Protein AF-I2QB76-F1 (afdb_monomer_lite)

Secondary structure (DSSP, 8-state):
-----------PPPPPB--BTTB-EEEEEETTEEEEEEEE-TTSSS----SEEEEEEEESSS-PPPEEPTTPSBSSHHHHHHHHHHHHHHHHHHHHHTS--

Sequence (101 aa):
MIKGAARRMIATPLQFHRPIENMEIWSASGDGFSFVISLESPTGPGFHGRSGYLASWRPLYENNGAIKISGSPFRTLAEAEGACRNMAEHLRAATDAHRPA

pLDDT: mean 74.85, std 17.09, range [37.5, 94.56]

Foldseek 3Di:
DDDDDDDPQDWDPWDWDDPDPPWQKTWTDTPQKIKIWGFDDCPDPDDNDPTAIWIWMDGNPDPDDTHTQPPPRDHDPVVNVVSVVVVVVVVNVVVVVPDDD

Radius of gyration: 16.55 Å; chains: 1; bounding box: 37×41×46 Å

Structure (mmCIF, N/CA/C/O backbone):
data_AF-I2QB76-F1
#
_entry.id   AF-I2QB76-F1
#
loop_
_atom_site.group_PDB
_atom_site.id
_atom_site.type_symbol
_atom_site.label_atom_id
_atom_site.label_alt_id
_atom_site.label_comp_id
_atom_site.label_asym_id
_atom_site.label_entity_id
_atom_site.label_seq_id
_atom_site.pdbx_PDB_ins_code
_atom_site.Cartn_x
_atom_site.Cartn_y
_atom_site.Cartn_z
_atom_site.occupancy
_atom_site.B_iso_or_equiv
_atom_site.auth_seq_id
_atom_site.auth_comp_id
_atom_site.auth_asym_id
_atom_site.auth_atom_id
_atom_site.pdbx_PDB_model_num
ATOM 1 N N . MET A 1 1 ? 26.460 -25.312 -27.319 1.00 37.50 1 MET A N 1
ATOM 2 C CA . MET A 1 1 ? 24.996 -25.411 -27.120 1.00 37.50 1 MET A CA 1
ATOM 3 C C . MET A 1 1 ? 24.701 -25.373 -25.626 1.00 37.50 1 MET A C 1
ATOM 5 O O . MET A 1 1 ? 24.959 -26.366 -24.967 1.00 37.50 1 MET A O 1
ATOM 9 N N . ILE A 1 2 ? 24.200 -24.257 -25.090 1.00 44.62 2 ILE A N 1
ATOM 10 C CA . ILE A 1 2 ? 23.606 -24.182 -23.742 1.00 44.62 2 ILE A CA 1
ATOM 11 C C . ILE A 1 2 ? 22.391 -23.253 -23.826 1.00 44.62 2 ILE A C 1
ATOM 13 O O . ILE A 1 2 ? 22.527 -22.067 -24.109 1.00 44.62 2 ILE A O 1
ATOM 17 N N . LYS A 1 3 ? 21.187 -23.822 -23.700 1.00 42.75 3 LYS A N 1
ATOM 18 C CA . LYS A 1 3 ? 19.919 -23.083 -23.744 1.00 42.75 3 LYS A CA 1
ATOM 19 C C . LYS A 1 3 ? 19.660 -22.498 -22.354 1.00 42.75 3 LYS A C 1
ATOM 21 O O . LYS A 1 3 ? 19.452 -23.255 -21.411 1.00 42.75 3 LYS A O 1
ATOM 26 N N . GLY A 1 4 ? 19.677 -21.172 -22.228 1.00 40.66 4 GLY A N 1
ATOM 27 C CA . GLY A 1 4 ? 19.225 -20.488 -21.017 1.00 40.66 4 GLY A CA 1
ATOM 28 C C . GLY A 1 4 ? 17.712 -20.640 -20.877 1.00 40.66 4 GLY A C 1
ATOM 29 O O . GLY A 1 4 ? 16.959 -20.126 -21.701 1.00 40.66 4 GLY A O 1
ATOM 30 N N . ALA A 1 5 ? 17.260 -21.389 -19.873 1.00 53.16 5 ALA A N 1
ATOM 31 C CA . ALA A 1 5 ? 15.844 -21.504 -19.552 1.00 53.16 5 ALA A CA 1
ATOM 32 C C . ALA A 1 5 ? 15.363 -20.191 -18.919 1.00 53.16 5 ALA A C 1
ATOM 34 O O . ALA A 1 5 ? 15.900 -19.751 -17.902 1.00 53.16 5 ALA A O 1
ATOM 35 N N . ALA A 1 6 ? 14.351 -19.564 -19.520 1.00 54.59 6 ALA A N 1
ATOM 36 C CA . ALA A 1 6 ? 13.717 -18.377 -18.966 1.00 54.59 6 ALA A CA 1
ATOM 37 C C . ALA A 1 6 ? 13.110 -18.718 -17.596 1.00 54.59 6 ALA A C 1
ATOM 39 O O . ALA A 1 6 ? 12.197 -19.540 -17.483 1.00 54.59 6 ALA A O 1
ATOM 40 N N . ARG A 1 7 ? 13.645 -18.102 -16.538 1.00 58.03 7 ARG A N 1
ATOM 41 C CA . ARG A 1 7 ? 13.138 -18.241 -15.172 1.00 58.03 7 ARG A CA 1
ATOM 42 C C . ARG A 1 7 ? 11.748 -17.611 -15.124 1.00 58.03 7 ARG A C 1
ATOM 44 O O . ARG A 1 7 ? 11.603 -16.396 -15.183 1.00 58.03 7 ARG A O 1
ATOM 51 N N . ARG A 1 8 ? 10.718 -18.455 -15.076 1.00 55.69 8 ARG A N 1
ATOM 52 C CA . ARG A 1 8 ? 9.314 -18.040 -15.013 1.00 55.69 8 ARG A CA 1
ATOM 53 C C . ARG A 1 8 ? 9.103 -17.263 -13.709 1.00 55.69 8 ARG A C 1
ATOM 55 O O . ARG A 1 8 ? 9.186 -17.849 -12.632 1.00 55.69 8 ARG A O 1
ATOM 62 N N . MET A 1 9 ? 8.881 -15.951 -13.800 1.00 53.25 9 MET A N 1
ATOM 63 C CA . MET A 1 9 ? 8.488 -15.127 -12.654 1.00 53.25 9 MET A CA 1
ATOM 64 C C . MET A 1 9 ? 7.056 -15.505 -12.283 1.00 53.25 9 MET A C 1
ATOM 66 O O . MET A 1 9 ? 6.092 -15.055 -12.898 1.00 53.25 9 MET A O 1
ATOM 70 N N . ILE A 1 10 ? 6.919 -16.425 -11.334 1.00 57.41 10 ILE A N 1
ATOM 71 C CA . ILE A 1 10 ? 5.624 -16.791 -10.770 1.00 57.41 10 ILE A CA 1
ATOM 72 C C . ILE A 1 10 ? 5.243 -15.634 -9.848 1.00 57.41 10 ILE A C 1
ATOM 74 O O . ILE A 1 10 ? 5.874 -15.449 -8.812 1.00 57.41 10 ILE A O 1
ATOM 78 N N . ALA A 1 11 ? 4.277 -14.809 -10.257 1.00 52.72 11 ALA A N 1
ATOM 79 C CA . ALA A 1 11 ? 3.747 -13.756 -9.401 1.00 52.72 11 ALA A CA 1
ATOM 80 C C . ALA A 1 11 ? 3.029 -14.431 -8.227 1.00 52.72 11 ALA A C 1
ATOM 82 O O . ALA A 1 11 ? 1.939 -14.981 -8.391 1.00 52.72 11 ALA A O 1
ATOM 83 N N . THR A 1 12 ? 3.668 -14.467 -7.061 1.00 61.66 12 THR A N 1
ATOM 84 C CA . THR A 1 12 ? 3.008 -14.911 -5.835 1.00 61.66 12 THR A CA 1
ATOM 85 C C . THR A 1 12 ? 1.900 -13.919 -5.497 1.00 61.66 12 THR A C 1
ATOM 87 O O . THR A 1 12 ? 2.176 -12.720 -5.423 1.00 61.66 12 THR A O 1
ATOM 90 N N . PRO A 1 13 ? 0.653 -14.379 -5.304 1.00 62.47 13 PRO A N 1
ATOM 91 C CA . PRO A 1 13 ? -0.423 -13.494 -4.891 1.00 62.47 13 PRO A CA 1
ATOM 92 C C . PRO A 1 13 ? -0.092 -12.909 -3.516 1.00 62.47 13 PRO A C 1
ATOM 94 O O . PRO A 1 13 ? 0.328 -13.633 -2.612 1.00 62.47 13 PRO A O 1
ATOM 97 N N . LEU A 1 14 ? -0.275 -11.596 -3.370 1.00 53.78 14 LEU A N 1
ATOM 98 C CA . LEU A 1 14 ? -0.103 -10.902 -2.096 1.00 53.78 14 LEU A CA 1
ATOM 99 C C . LEU A 1 14 ? -1.080 -11.498 -1.073 1.00 53.78 14 LEU A C 1
ATOM 101 O O . LEU A 1 14 ? -2.294 -11.449 -1.272 1.00 53.78 14 LEU A O 1
ATOM 105 N N . GLN A 1 15 ? -0.546 -12.072 0.005 1.00 65.19 15 GLN A N 1
ATOM 106 C CA . GLN A 1 15 ? -1.325 -12.518 1.159 1.00 65.19 15 GLN A CA 1
ATOM 107 C C . GLN A 1 15 ? -1.140 -11.511 2.292 1.00 65.19 15 GLN A C 1
ATOM 109 O O . GLN A 1 15 ? -0.017 -11.248 2.718 1.00 65.19 15 GLN A O 1
ATOM 114 N N . PHE A 1 16 ? -2.248 -10.932 2.752 1.00 60.28 16 PHE A N 1
ATOM 115 C CA . PHE A 1 16 ? -2.263 -9.936 3.818 1.00 60.28 16 PHE A CA 1
ATOM 116 C C . PHE A 1 16 ? -2.523 -10.621 5.162 1.00 60.28 16 PHE A C 1
ATOM 118 O O . PHE A 1 16 ? -3.493 -11.364 5.311 1.00 60.28 16 PHE A O 1
ATOM 125 N N . HIS A 1 17 ? -1.678 -10.341 6.155 1.00 58.94 17 HIS A N 1
ATOM 126 C CA . HIS A 1 17 ? -1.859 -10.798 7.535 1.00 58.94 17 HIS A CA 1
ATOM 127 C C . HIS A 1 17 ? -2.053 -9.597 8.472 1.00 58.94 17 HIS A C 1
ATOM 129 O O . HIS A 1 17 ? -1.445 -8.548 8.265 1.00 58.94 17 HIS A O 1
ATOM 135 N N . ARG A 1 18 ? -2.901 -9.754 9.501 1.00 54.31 18 ARG A N 1
ATOM 136 C CA . ARG A 1 18 ? -3.156 -8.749 10.549 1.00 54.31 18 ARG A CA 1
ATOM 137 C C . ARG A 1 18 ? -2.193 -8.991 11.728 1.00 54.31 18 ARG A C 1
ATOM 139 O O . ARG A 1 18 ? -2.398 -9.970 12.440 1.00 54.31 18 ARG A O 1
ATOM 146 N N . PRO A 1 19 ? -1.157 -8.160 11.956 1.00 46.88 19 PRO A N 1
ATOM 147 C CA . PRO A 1 19 ? -0.104 -8.466 12.930 1.00 46.88 19 PRO A CA 1
ATOM 148 C C . PRO A 1 19 ? -0.476 -8.144 14.386 1.00 46.88 19 PRO A C 1
ATOM 150 O O . PRO A 1 19 ? 0.184 -8.640 15.293 1.00 46.88 19 PRO A O 1
ATOM 153 N N . ILE A 1 20 ? -1.486 -7.295 14.632 1.00 50.44 20 ILE A N 1
ATOM 154 C CA . ILE A 1 20 ? -1.891 -6.848 15.976 1.00 50.44 20 ILE A CA 1
ATOM 155 C C . ILE A 1 20 ? -3.420 -6.681 16.003 1.00 50.44 20 ILE A C 1
ATOM 157 O O . ILE A 1 20 ? -3.985 -5.982 15.164 1.00 50.44 20 ILE A O 1
ATOM 161 N N . GLU A 1 21 ? -4.110 -7.292 16.970 1.00 49.19 21 GLU A N 1
ATOM 162 C CA . GLU A 1 21 ? -5.580 -7.208 17.092 1.00 49.19 21 GLU A CA 1
ATOM 163 C C . GLU A 1 21 ? -6.083 -5.763 17.282 1.00 49.19 21 GLU A C 1
ATOM 165 O O . GLU A 1 21 ? -7.175 -5.427 16.829 1.00 49.19 21 GLU A O 1
ATOM 170 N N . ASN A 1 22 ? -5.239 -4.871 17.814 1.00 53.06 22 ASN A N 1
ATOM 171 C CA . ASN A 1 22 ? -5.588 -3.480 18.131 1.00 53.06 22 ASN A CA 1
ATOM 172 C C . ASN A 1 22 ? -4.925 -2.436 17.217 1.00 53.06 22 ASN A C 1
ATOM 174 O O . ASN A 1 22 ? -5.147 -1.242 17.401 1.00 53.06 22 ASN A O 1
ATOM 178 N N . MET A 1 23 ? -4.105 -2.859 16.251 1.00 60.34 23 MET A N 1
ATOM 179 C CA . MET A 1 23 ? -3.520 -1.962 15.257 1.00 60.34 23 MET A CA 1
ATOM 180 C C . MET A 1 23 ? -3.999 -2.427 13.889 1.00 60.34 23 MET A C 1
ATOM 182 O O . MET A 1 23 ? -3.651 -3.514 13.432 1.00 60.34 23 MET A O 1
ATOM 186 N N . GLU A 1 24 ? -4.842 -1.621 13.254 1.00 77.06 24 GLU A N 1
ATOM 187 C CA . GLU A 1 24 ? -5.373 -1.862 11.914 1.00 77.06 24 GLU A CA 1
ATOM 188 C C . GLU A 1 24 ? -4.279 -1.602 10.874 1.00 77.06 24 GLU A C 1
ATOM 190 O O . GLU A 1 24 ? -4.281 -0.608 10.152 1.00 77.06 24 GLU A O 1
ATOM 195 N N . ILE A 1 25 ? -3.282 -2.488 10.879 1.00 83.31 25 ILE A N 1
ATOM 196 C CA . ILE A 1 25 ? -2.168 -2.523 9.943 1.00 83.31 25 ILE A CA 1
ATOM 197 C C . ILE A 1 25 ? -2.238 -3.837 9.176 1.00 83.31 25 ILE A C 1
ATOM 199 O O . ILE A 1 25 ? -2.371 -4.910 9.763 1.00 83.31 25 ILE A O 1
ATOM 203 N N . TRP A 1 26 ? -2.092 -3.741 7.863 1.00 87.00 26 TRP A N 1
ATOM 204 C CA . TRP A 1 26 ? -1.955 -4.863 6.949 1.00 87.00 26 TRP A CA 1
ATOM 205 C C . TRP A 1 26 ? -0.644 -4.703 6.201 1.00 87.00 26 TRP A C 1
ATOM 207 O O . TRP A 1 26 ? -0.289 -3.599 5.790 1.00 87.00 26 TRP A O 1
ATOM 217 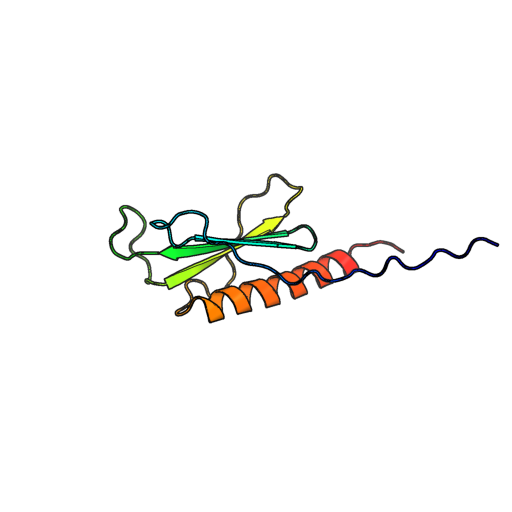N N . SER A 1 27 ? 0.080 -5.795 6.002 1.00 87.81 27 SER A N 1
ATOM 218 C CA . SER A 1 27 ? 1.297 -5.781 5.200 1.00 87.81 27 SER A CA 1
ATOM 219 C C . SER A 1 27 ? 1.312 -6.927 4.205 1.00 87.81 27 SER A C 1
ATOM 221 O O . SER A 1 27 ? 0.708 -7.978 4.428 1.00 87.81 27 SER A O 1
ATOM 223 N N . ALA A 1 28 ? 1.994 -6.695 3.091 1.00 88.94 28 ALA A N 1
ATOM 224 C CA . ALA A 1 28 ? 2.276 -7.706 2.090 1.00 88.94 28 ALA A CA 1
ATOM 225 C C . ALA A 1 28 ? 3.615 -7.397 1.425 1.00 88.94 28 ALA A C 1
ATOM 227 O O . ALA A 1 28 ? 4.013 -6.240 1.304 1.00 88.94 28 ALA A O 1
ATOM 228 N N . SER A 1 29 ? 4.311 -8.428 0.974 1.00 87.56 29 SER A N 1
ATOM 229 C CA . SER A 1 29 ? 5.566 -8.290 0.245 1.00 87.56 29 SER A CA 1
ATOM 230 C C . SER A 1 29 ? 5.549 -9.159 -1.005 1.00 87.56 29 SER A C 1
ATOM 232 O O . SER A 1 29 ? 4.922 -10.218 -1.041 1.00 87.56 29 SER A O 1
ATOM 234 N N . GLY A 1 30 ? 6.213 -8.688 -2.054 1.00 83.00 30 GLY A N 1
ATOM 235 C CA . GLY A 1 30 ? 6.237 -9.354 -3.352 1.00 83.00 30 GLY A CA 1
ATOM 236 C C . GLY A 1 30 ? 7.137 -8.617 -4.334 1.00 83.00 30 GLY A C 1
ATOM 237 O O . GLY A 1 30 ? 7.289 -7.402 -4.244 1.00 83.00 30 GLY A O 1
ATOM 238 N N . ASP A 1 31 ? 7.770 -9.367 -5.239 1.00 81.56 31 ASP A N 1
ATOM 239 C CA . ASP A 1 31 ? 8.572 -8.826 -6.348 1.00 81.56 31 ASP A CA 1
ATOM 240 C C . ASP A 1 31 ? 9.659 -7.808 -5.932 1.00 81.56 31 ASP A C 1
ATOM 242 O O . ASP A 1 31 ? 9.999 -6.903 -6.684 1.00 81.56 31 ASP A O 1
ATOM 246 N N . GLY A 1 32 ? 10.224 -7.950 -4.726 1.00 87.06 32 GLY A N 1
ATOM 247 C CA . GLY A 1 32 ? 11.255 -7.039 -4.210 1.00 87.06 32 GLY A CA 1
ATOM 248 C C . GLY A 1 32 ? 10.721 -5.784 -3.510 1.00 87.06 32 GLY A C 1
ATOM 249 O O . GLY A 1 32 ? 11.518 -4.942 -3.097 1.00 87.06 32 GLY A O 1
ATOM 250 N N . PHE A 1 33 ? 9.408 -5.680 -3.307 1.00 89.88 33 PHE A N 1
ATOM 251 C CA . PHE A 1 33 ? 8.752 -4.557 -2.641 1.00 89.88 33 PHE A CA 1
ATOM 252 C C . PHE A 1 33 ? 7.950 -5.010 -1.417 1.00 89.88 33 PHE A C 1
ATOM 254 O O . PHE A 1 33 ? 7.489 -6.150 -1.324 1.00 89.88 33 PHE A O 1
ATOM 261 N N . SER A 1 34 ? 7.799 -4.104 -0.457 1.00 90.62 34 SER A N 1
ATOM 262 C CA . SER A 1 34 ? 6.965 -4.263 0.732 1.00 90.62 34 SER A CA 1
ATOM 263 C C . SER A 1 34 ? 5.904 -3.181 0.741 1.00 90.62 34 SER A C 1
ATOM 265 O O . SER A 1 34 ? 6.215 -2.020 0.484 1.00 90.62 34 SER A O 1
ATOM 267 N N . PHE A 1 35 ? 4.676 -3.564 1.057 1.00 92.69 35 PHE A N 1
ATOM 268 C CA . PHE A 1 35 ? 3.507 -2.708 1.126 1.00 92.69 35 PHE A CA 1
ATOM 269 C C . PHE A 1 35 ? 2.934 -2.748 2.535 1.00 92.69 35 PHE A C 1
ATOM 271 O O . PHE A 1 35 ? 2.850 -3.811 3.154 1.00 92.69 35 PHE A O 1
ATOM 278 N N . VAL A 1 36 ? 2.520 -1.585 3.027 1.00 91.62 36 VAL A N 1
ATOM 279 C CA . VAL A 1 36 ? 1.868 -1.428 4.327 1.00 91.62 36 VAL A CA 1
ATOM 280 C C . VAL A 1 36 ? 0.633 -0.562 4.147 1.00 91.62 36 VAL A C 1
ATOM 282 O O . VAL A 1 36 ? 0.716 0.531 3.583 1.00 91.62 36 VAL A O 1
ATOM 285 N N . ILE A 1 37 ? -0.496 -1.052 4.651 1.00 90.06 37 ILE A N 1
ATOM 286 C CA . ILE A 1 37 ? -1.736 -0.304 4.805 1.00 90.06 37 ILE A CA 1
ATOM 287 C C . ILE A 1 37 ? -1.958 -0.078 6.297 1.00 90.06 37 ILE A C 1
ATOM 289 O O . ILE A 1 37 ? -1.872 -1.026 7.070 1.00 90.06 37 ILE A O 1
ATOM 293 N N . SER A 1 38 ? -2.268 1.147 6.701 1.00 87.75 38 SER A N 1
ATOM 294 C CA . SER A 1 38 ? -2.649 1.485 8.075 1.00 87.75 38 SER A CA 1
ATOM 295 C C . SER A 1 38 ? -3.966 2.249 8.082 1.00 87.75 38 SER A C 1
ATOM 297 O O . SER A 1 38 ? -4.120 3.184 7.294 1.00 87.75 38 SER A O 1
ATOM 299 N N . LEU A 1 39 ? -4.901 1.900 8.968 1.00 83.38 39 LEU A N 1
ATOM 300 C CA . LEU A 1 39 ? -6.074 2.736 9.210 1.00 83.38 39 LEU A CA 1
ATOM 301 C C . LEU A 1 39 ? -5.688 3.895 10.133 1.00 83.38 39 LEU A C 1
ATOM 303 O O . LEU A 1 39 ? -5.274 3.684 11.275 1.00 83.38 39 LEU A O 1
ATOM 307 N N . GLU A 1 40 ? -5.845 5.123 9.649 1.00 73.56 40 GLU A N 1
ATOM 308 C CA . GLU A 1 40 ? -5.785 6.296 10.515 1.00 73.56 40 GLU A CA 1
ATOM 309 C C . GLU A 1 40 ? -7.113 6.448 11.256 1.00 73.56 40 GLU A C 1
ATOM 311 O O . GLU A 1 40 ? -8.140 6.825 10.680 1.00 73.56 40 GLU A O 1
ATOM 316 N N . SER A 1 41 ? -7.080 6.162 12.557 1.00 63.44 41 SER A N 1
ATOM 317 C CA . SER A 1 41 ? -8.176 6.488 13.462 1.00 63.44 41 SER A CA 1
ATOM 318 C C . SER A 1 41 ? -8.172 7.989 13.767 1.00 63.44 41 SER A C 1
ATOM 320 O O . SER A 1 41 ? -7.142 8.518 14.189 1.00 63.44 41 SER A O 1
ATOM 322 N N . PRO A 1 42 ? -9.320 8.683 13.655 1.00 56.22 42 PRO A N 1
ATOM 323 C CA . PRO A 1 42 ? -9.414 10.127 13.896 1.00 56.22 42 PRO A CA 1
ATOM 324 C C . PRO A 1 42 ? -9.121 10.553 15.349 1.00 56.22 42 PRO A C 1
ATOM 326 O O . PRO A 1 42 ? -9.032 11.745 15.628 1.00 56.22 42 PRO A O 1
ATOM 329 N N . THR A 1 43 ? -8.981 9.600 16.276 1.00 56.66 43 THR A N 1
ATOM 330 C CA . THR A 1 43 ? -8.737 9.822 17.712 1.00 56.66 43 THR A CA 1
ATOM 331 C C . THR A 1 43 ? -7.296 9.537 18.154 1.00 56.66 43 THR A C 1
ATOM 333 O O . THR A 1 43 ? -7.016 9.562 19.351 1.00 56.66 43 THR A O 1
ATOM 336 N N . GLY A 1 44 ? -6.381 9.212 17.233 1.00 57.31 44 GLY A N 1
ATOM 337 C CA . GLY A 1 44 ? -4.969 9.012 17.569 1.00 57.31 44 GLY A CA 1
ATOM 338 C C . GLY A 1 44 ? -4.260 10.327 17.945 1.00 57.31 44 GLY A C 1
ATOM 339 O O . GLY A 1 44 ? -4.687 11.394 17.514 1.00 57.31 44 GLY A O 1
ATOM 340 N N . PRO A 1 45 ? -3.147 10.286 18.704 1.00 59.09 45 PRO A N 1
ATOM 341 C CA . PRO A 1 45 ? -2.365 11.481 19.051 1.00 59.09 45 PRO A CA 1
ATOM 342 C C . PRO A 1 45 ? -1.591 12.097 17.862 1.00 59.09 45 PRO A C 1
ATOM 344 O O . PRO A 1 45 ? -0.847 13.056 18.050 1.00 59.09 45 PRO A O 1
ATOM 347 N N . GLY A 1 46 ? -1.728 11.539 16.652 1.00 57.34 46 GLY A N 1
ATOM 348 C CA . GLY A 1 46 ? -1.076 11.989 15.419 1.00 57.34 46 GLY A CA 1
ATOM 349 C C . GLY A 1 46 ? -2.056 12.611 14.418 1.00 57.34 46 GLY A C 1
ATOM 350 O O . GLY A 1 46 ? -3.244 12.322 14.466 1.00 57.34 46 GLY A O 1
ATOM 351 N N . PHE A 1 47 ? -1.510 13.482 13.553 1.00 48.75 47 PHE A N 1
ATOM 352 C CA . PHE A 1 47 ? -2.125 14.249 12.454 1.00 48.75 47 PHE A CA 1
ATOM 353 C C . PHE A 1 47 ? -3.644 14.089 12.267 1.00 48.75 47 PHE A C 1
ATOM 355 O O . PHE A 1 47 ? -4.125 13.069 11.788 1.00 48.75 47 PHE A O 1
ATOM 362 N N . HIS A 1 48 ? -4.384 15.170 12.539 1.00 55.59 48 HIS A N 1
ATOM 363 C CA . HIS A 1 48 ? -5.810 15.336 12.233 1.00 55.59 48 HIS A CA 1
ATOM 364 C C . HIS A 1 48 ? -6.077 15.347 10.709 1.00 55.59 48 HIS A C 1
ATOM 366 O O . HIS A 1 48 ? -6.403 16.379 10.121 1.00 55.59 48 HIS A O 1
ATOM 372 N N . GLY A 1 49 ? -5.872 14.203 10.054 1.00 57.12 49 GLY A N 1
ATOM 373 C CA . GLY A 1 49 ? -6.115 13.958 8.636 1.00 57.12 49 GLY A CA 1
ATOM 374 C C . GLY A 1 49 ? -7.511 13.400 8.354 1.00 57.12 49 GLY A C 1
ATOM 375 O O . GLY A 1 49 ? -8.327 13.190 9.252 1.00 57.12 49 GLY A O 1
ATOM 376 N N . ARG A 1 50 ? -7.803 13.152 7.070 1.00 59.91 50 ARG A N 1
ATOM 377 C CA . ARG A 1 50 ? -9.013 12.417 6.670 1.00 59.91 50 ARG A CA 1
ATOM 378 C C . ARG A 1 50 ? -8.903 10.992 7.212 1.00 59.91 50 ARG A C 1
ATOM 380 O O . ARG A 1 50 ? -7.924 10.317 6.919 1.00 59.91 50 ARG A O 1
ATOM 387 N N . SER A 1 51 ? -9.913 10.536 7.948 1.00 74.00 51 SER A N 1
ATOM 388 C CA . SER A 1 51 ? -10.000 9.135 8.353 1.00 74.00 51 SER A CA 1
ATOM 389 C C . SER A 1 51 ? -10.007 8.231 7.119 1.00 74.00 51 SER A C 1
ATOM 391 O O . SER A 1 51 ? -10.679 8.519 6.122 1.00 74.00 51 SER A O 1
ATOM 393 N N . GLY A 1 52 ? -9.238 7.146 7.174 1.00 84.94 52 GLY A N 1
ATOM 394 C CA . GLY A 1 52 ? -9.167 6.182 6.083 1.00 84.94 52 GLY A CA 1
ATOM 395 C C . GLY A 1 52 ? -7.887 5.358 6.076 1.00 84.94 52 GLY A C 1
ATOM 396 O O . GLY A 1 52 ? -7.058 5.428 6.982 1.00 84.94 52 GLY A O 1
ATOM 397 N N . TYR A 1 53 ? -7.755 4.543 5.037 1.00 87.81 53 TYR A N 1
ATOM 398 C CA . TYR A 1 53 ? -6.665 3.593 4.864 1.00 87.81 53 TYR A CA 1
ATOM 399 C C . TYR A 1 53 ? -5.507 4.268 4.128 1.00 87.81 53 TYR A C 1
ATOM 401 O O . TYR A 1 53 ? -5.611 4.586 2.941 1.00 87.81 53 TYR A O 1
A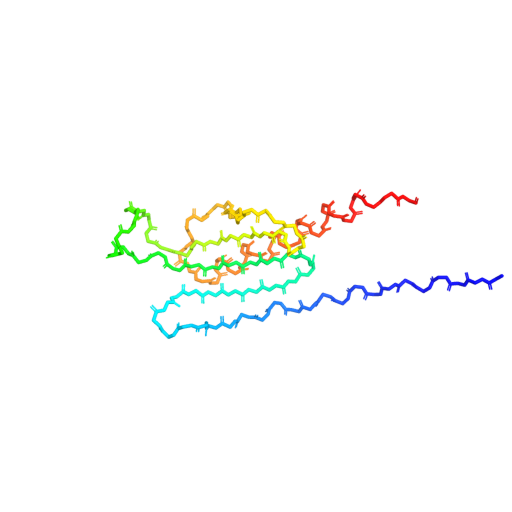TOM 409 N N . LEU A 1 54 ? -4.395 4.495 4.819 1.00 90.06 54 LEU A N 1
ATOM 410 C CA . LEU A 1 54 ? -3.150 4.939 4.205 1.00 90.06 54 LEU A CA 1
ATOM 411 C C . LEU A 1 54 ? -2.411 3.742 3.631 1.00 90.06 54 LEU A C 1
ATOM 413 O O . LEU A 1 54 ? -2.088 2.827 4.378 1.00 90.06 54 LEU A O 1
ATOM 417 N N . ALA A 1 55 ? -2.084 3.776 2.342 1.00 92.44 55 ALA A N 1
ATOM 418 C CA . ALA A 1 55 ? -1.232 2.769 1.725 1.00 92.44 55 ALA A CA 1
ATOM 419 C C . ALA A 1 55 ? 0.156 3.347 1.424 1.00 92.44 55 ALA A C 1
ATOM 421 O O . ALA A 1 55 ? 0.304 4.488 0.973 1.00 92.44 55 ALA A O 1
ATOM 422 N N . SER A 1 56 ? 1.190 2.549 1.656 1.00 93.81 56 SER A N 1
ATOM 423 C CA . SER A 1 56 ? 2.583 2.905 1.398 1.00 93.81 56 SER A CA 1
ATOM 424 C C . SER A 1 56 ? 3.378 1.698 0.921 1.00 93.81 56 SER A C 1
ATOM 426 O O . SER A 1 56 ? 2.974 0.555 1.142 1.00 93.81 56 SER A O 1
ATOM 428 N N . TRP A 1 57 ? 4.506 1.950 0.262 1.00 93.75 57 TRP A N 1
ATOM 429 C CA . TRP A 1 57 ? 5.398 0.915 -0.239 1.00 93.75 57 TRP A CA 1
ATOM 430 C C . TRP A 1 57 ? 6.868 1.287 -0.052 1.00 93.75 57 TRP A C 1
ATOM 432 O O . TRP A 1 57 ? 7.210 2.456 0.098 1.00 93.75 57 TRP A O 1
ATOM 442 N N . ARG A 1 58 ? 7.755 0.296 -0.072 1.00 92.69 58 ARG A N 1
ATOM 443 C CA . ARG A 1 58 ? 9.210 0.490 -0.098 1.00 92.69 58 ARG A CA 1
ATOM 444 C C . ARG A 1 58 ? 9.902 -0.666 -0.817 1.00 92.69 58 ARG A C 1
ATOM 446 O O . ARG A 1 58 ? 9.379 -1.783 -0.778 1.00 92.69 58 ARG A O 1
ATOM 453 N N . PRO A 1 59 ? 11.080 -0.453 -1.420 1.00 89.69 59 PRO A N 1
ATOM 454 C CA . PRO A 1 59 ? 11.949 -1.561 -1.803 1.00 89.69 59 PRO A CA 1
ATOM 455 C C . PRO A 1 59 ? 12.334 -2.393 -0.567 1.00 89.69 59 PRO A C 1
ATOM 457 O O . PRO A 1 59 ? 12.566 -1.840 0.509 1.00 89.69 59 PRO A O 1
ATOM 460 N N . LEU A 1 60 ? 12.391 -3.720 -0.702 1.00 83.44 60 LEU A N 1
ATOM 461 C CA . LEU A 1 60 ? 12.741 -4.640 0.393 1.00 83.44 60 LEU A CA 1
ATOM 462 C C . LEU A 1 60 ? 14.235 -4.643 0.719 1.00 83.44 60 LEU A C 1
ATOM 464 O O . LEU A 1 60 ? 14.611 -4.814 1.875 1.00 83.44 60 LEU A O 1
ATOM 468 N N . TYR A 1 61 ? 15.075 -4.504 -0.305 1.00 79.00 61 TYR A N 1
ATOM 469 C CA . TYR A 1 61 ? 16.526 -4.685 -0.197 1.00 79.00 61 TYR A CA 1
ATOM 470 C C . TYR A 1 61 ? 17.295 -3.366 -0.098 1.00 79.00 61 TYR A C 1
ATOM 472 O O . TYR A 1 61 ? 18.513 -3.373 0.052 1.00 79.00 61 TYR A O 1
ATOM 480 N N . GLU A 1 62 ? 16.589 -2.237 -0.150 1.00 77.75 62 GLU A N 1
ATOM 481 C CA . GLU A 1 62 ? 17.168 -0.909 0.015 1.00 77.75 62 GLU A CA 1
ATOM 482 C C . GLU A 1 62 ? 16.668 -0.305 1.322 1.00 77.75 62 GLU A C 1
ATOM 484 O O . GLU A 1 62 ? 15.486 -0.403 1.663 1.00 77.75 62 GLU A O 1
ATOM 489 N N . ASN A 1 63 ? 17.553 0.375 2.052 1.00 75.19 63 ASN A N 1
ATOM 490 C CA . ASN A 1 63 ? 17.175 1.090 3.269 1.00 75.19 63 ASN A CA 1
ATOM 491 C C . ASN A 1 63 ? 16.484 2.427 2.945 1.00 75.19 63 ASN A C 1
ATOM 493 O O . ASN A 1 63 ? 16.869 3.483 3.440 1.00 75.19 63 ASN A O 1
ATOM 497 N N . ASN A 1 64 ? 15.473 2.371 2.080 1.00 79.62 64 ASN A N 1
ATOM 498 C CA . ASN A 1 64 ? 14.647 3.504 1.704 1.00 79.62 64 ASN A CA 1
ATOM 499 C C . ASN A 1 64 ? 13.386 3.551 2.572 1.00 79.62 64 ASN A C 1
ATOM 501 O O . ASN A 1 64 ? 12.826 2.515 2.960 1.00 79.62 64 ASN A O 1
ATOM 505 N N . GLY A 1 65 ? 12.966 4.776 2.898 1.00 84.75 65 GLY A N 1
ATOM 506 C CA . GLY A 1 65 ? 11.740 5.040 3.645 1.00 84.75 65 GLY A CA 1
ATOM 507 C C . GLY A 1 65 ? 10.489 4.617 2.872 1.00 84.75 65 GLY A C 1
ATOM 508 O O . GLY A 1 65 ? 10.519 4.461 1.652 1.00 84.75 65 GLY A O 1
ATOM 509 N N . ALA A 1 66 ? 9.380 4.428 3.590 1.00 88.00 66 ALA A N 1
ATOM 510 C CA . ALA A 1 66 ? 8.102 4.103 2.968 1.00 88.00 66 ALA A CA 1
ATOM 511 C C . ALA A 1 66 ? 7.550 5.304 2.183 1.00 88.00 66 ALA A C 1
ATOM 513 O O . ALA A 1 66 ? 7.399 6.404 2.717 1.00 88.00 66 ALA A O 1
ATOM 514 N N . ILE A 1 67 ? 7.229 5.073 0.914 1.00 91.75 67 ILE A N 1
ATOM 515 C CA . ILE A 1 67 ? 6.630 6.032 -0.008 1.00 91.75 67 ILE A CA 1
ATOM 516 C C . ILE A 1 67 ? 5.117 5.830 0.014 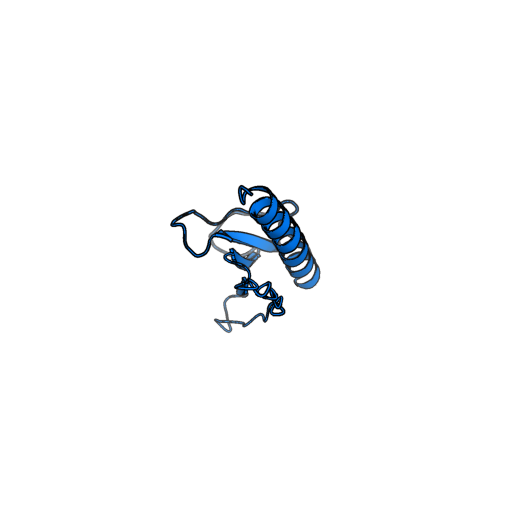1.00 91.75 67 ILE A C 1
ATOM 518 O O . ILE A 1 67 ? 4.612 4.733 -0.216 1.00 91.75 67 ILE A O 1
ATOM 522 N N . LYS A 1 68 ? 4.372 6.901 0.278 1.00 93.25 68 LYS A N 1
ATOM 523 C CA . LYS A 1 68 ? 2.906 6.879 0.266 1.00 93.25 68 LYS A CA 1
ATOM 524 C C . LYS A 1 68 ? 2.377 6.683 -1.157 1.00 93.25 68 LYS A C 1
ATOM 526 O O . LYS A 1 68 ? 2.827 7.354 -2.084 1.00 93.25 68 LYS A O 1
ATOM 531 N N . ILE A 1 69 ? 1.391 5.804 -1.317 1.00 92.69 69 ILE A N 1
ATOM 532 C CA . ILE A 1 69 ? 0.699 5.603 -2.592 1.00 92.69 69 ILE A CA 1
ATOM 533 C C . ILE A 1 69 ? -0.265 6.769 -2.827 1.00 92.69 69 ILE A C 1
ATOM 535 O O . ILE A 1 69 ? -1.086 7.102 -1.963 1.00 92.69 69 ILE A O 1
ATOM 539 N N . SER A 1 70 ? -0.162 7.384 -4.006 1.00 90.19 70 SER A N 1
ATOM 540 C CA . SER A 1 70 ? -1.041 8.466 -4.458 1.00 90.19 70 SER A CA 1
ATOM 541 C C . SER A 1 70 ? -2.516 8.082 -4.332 1.00 90.19 70 SER A C 1
ATOM 543 O O . SER A 1 70 ? -2.906 6.968 -4.669 1.00 90.19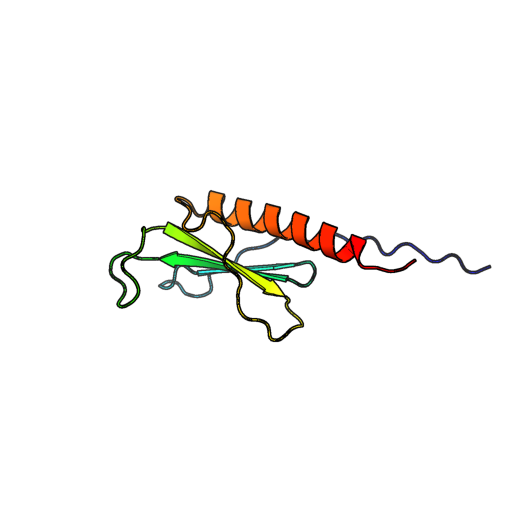 70 SER A O 1
ATOM 545 N N . GLY A 1 71 ? -3.340 9.014 -3.850 1.00 88.12 71 GLY A N 1
ATOM 546 C CA . GLY A 1 71 ? -4.763 8.774 -3.579 1.00 88.12 71 GLY A CA 1
ATOM 547 C C . GLY A 1 71 ? -5.082 8.377 -2.134 1.00 88.12 71 GLY A C 1
ATOM 548 O O . GLY A 1 71 ?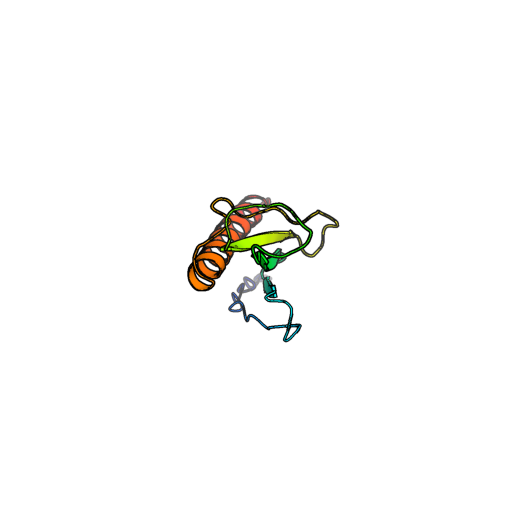 -6.243 8.443 -1.748 1.00 88.12 71 GLY A O 1
ATOM 549 N N . SER A 1 72 ? -4.075 8.059 -1.312 1.00 88.06 72 SER A N 1
ATOM 550 C CA . SER A 1 72 ? -4.265 7.866 0.133 1.00 88.06 72 SER A CA 1
ATOM 551 C C . SER A 1 72 ? -4.683 9.173 0.844 1.00 88.06 72 SER A C 1
ATOM 553 O O . SER A 1 72 ? -4.140 10.232 0.505 1.00 88.06 72 SER A O 1
ATOM 555 N N . PRO A 1 73 ? -5.548 9.126 1.881 1.00 89.94 73 PRO A N 1
ATOM 556 C CA . PRO A 1 73 ? -6.194 7.930 2.432 1.00 89.94 73 PRO A CA 1
ATOM 557 C C . PRO A 1 73 ? -7.391 7.445 1.593 1.00 89.94 73 PRO A C 1
ATOM 559 O O . PRO A 1 73 ? -8.190 8.246 1.102 1.00 89.94 73 PRO A O 1
ATOM 562 N N . PHE A 1 74 ? -7.528 6.121 1.478 1.00 88.81 74 PHE A N 1
ATOM 563 C CA . PHE A 1 74 ? -8.645 5.439 0.814 1.00 88.81 74 PHE A CA 1
ATOM 564 C C . PHE A 1 74 ? -9.820 5.220 1.771 1.00 88.81 74 PHE A C 1
ATOM 566 O O . PHE A 1 74 ? -9.637 5.150 2.989 1.00 88.81 74 PHE A O 1
ATOM 573 N N . ARG A 1 75 ? -11.040 5.087 1.239 1.00 88.88 75 ARG A N 1
ATOM 574 C CA . ARG A 1 75 ? -12.246 4.932 2.071 1.00 88.88 75 ARG A CA 1
ATOM 575 C C . ARG A 1 75 ? -12.404 3.509 2.589 1.00 88.88 75 ARG A C 1
ATOM 577 O O . ARG A 1 75 ? -12.992 3.321 3.649 1.00 88.88 75 ARG A O 1
ATOM 584 N N . THR A 1 76 ? -11.911 2.522 1.845 1.00 88.25 76 THR A N 1
ATOM 585 C CA . THR A 1 76 ? -12.025 1.101 2.200 1.00 88.25 76 THR A CA 1
ATOM 586 C C . THR A 1 76 ? -10.682 0.381 2.107 1.00 88.25 76 THR A C 1
ATOM 588 O O . THR A 1 76 ? -9.809 0.772 1.329 1.00 88.25 76 THR A O 1
ATOM 591 N N . LEU A 1 77 ? -10.534 -0.713 2.862 1.00 86.12 77 LEU A N 1
ATOM 592 C CA . LEU A 1 77 ? -9.356 -1.577 2.775 1.00 86.12 77 LEU A CA 1
ATOM 593 C C . LEU A 1 77 ? -9.181 -2.136 1.356 1.00 86.12 77 LEU A C 1
ATOM 5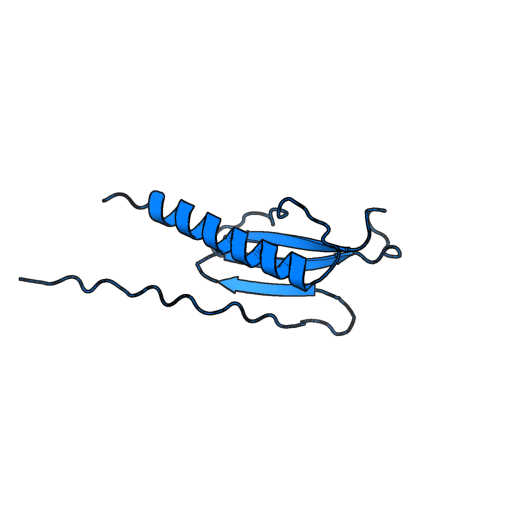95 O O . LEU A 1 77 ? -8.074 -2.147 0.835 1.00 86.12 77 LEU A O 1
ATOM 599 N N . ALA A 1 78 ? -10.276 -2.524 0.698 1.00 89.81 78 ALA A N 1
ATOM 600 C CA . ALA A 1 78 ? -10.246 -3.075 -0.656 1.00 89.81 78 ALA A CA 1
ATOM 601 C C . ALA A 1 78 ? -9.711 -2.074 -1.698 1.00 89.81 78 ALA A C 1
ATOM 603 O O . ALA A 1 78 ? -8.970 -2.462 -2.604 1.00 89.81 78 ALA A O 1
ATOM 604 N N . GLU A 1 79 ? -10.048 -0.785 -1.563 1.00 93.00 79 GLU A N 1
ATOM 605 C CA . GLU A 1 79 ? -9.473 0.282 -2.394 1.00 93.00 79 GLU A CA 1
ATOM 606 C C . GLU A 1 79 ? -7.965 0.420 -2.153 1.00 93.00 79 GLU A C 1
ATOM 608 O O . GLU A 1 79 ? -7.196 0.492 -3.113 1.00 93.00 79 GLU A O 1
ATOM 613 N N . ALA A 1 80 ? -7.533 0.395 -0.888 1.00 92.44 80 ALA A N 1
ATOM 614 C CA . ALA A 1 80 ? -6.118 0.465 -0.532 1.00 92.44 80 ALA A CA 1
ATOM 615 C C . ALA A 1 80 ? -5.325 -0.749 -1.054 1.00 92.44 80 ALA A C 1
ATOM 617 O O . ALA A 1 80 ? -4.250 -0.584 -1.630 1.00 92.44 80 ALA A O 1
ATOM 618 N N . GLU A 1 81 ? -5.867 -1.963 -0.939 1.00 92.25 81 GLU A N 1
ATOM 619 C CA . GLU A 1 81 ? -5.266 -3.171 -1.515 1.00 92.25 81 GLU A CA 1
ATOM 620 C C . GLU A 1 81 ? -5.196 -3.108 -3.047 1.00 92.25 81 GLU A C 1
ATOM 622 O O . GLU A 1 81 ? -4.200 -3.528 -3.641 1.00 92.25 81 GLU A O 1
ATOM 627 N N . GLY A 1 82 ? -6.235 -2.577 -3.700 1.00 93.50 82 GLY A N 1
ATOM 628 C CA . GLY A 1 82 ? -6.244 -2.347 -5.146 1.00 93.50 82 GLY A CA 1
ATOM 629 C C . GLY A 1 82 ? -5.148 -1.379 -5.579 1.00 93.50 82 GLY A C 1
ATOM 630 O O . GLY A 1 82 ? -4.423 -1.655 -6.535 1.00 93.50 82 GLY A O 1
ATOM 631 N N . ALA A 1 83 ? -4.961 -0.297 -4.825 1.00 94.56 83 ALA A N 1
ATOM 632 C CA . ALA A 1 83 ? -3.884 0.653 -5.063 1.00 94.56 83 ALA A CA 1
ATOM 633 C C . ALA A 1 83 ? -2.495 0.012 -4.881 1.00 94.56 83 ALA A C 1
ATOM 635 O O . ALA A 1 83 ? -1.605 0.253 -5.699 1.00 94.56 83 ALA A O 1
ATOM 636 N N . CYS A 1 84 ? -2.315 -0.855 -3.876 1.00 92.50 84 CYS A N 1
ATOM 637 C CA . CYS A 1 84 ? -1.086 -1.637 -3.707 1.00 92.50 84 CYS A CA 1
ATOM 638 C C . CYS A 1 84 ? -0.817 -2.564 -4.901 1.00 92.50 84 CYS A C 1
ATOM 640 O O . CYS A 1 84 ? 0.310 -2.603 -5.389 1.00 92.50 84 CYS A O 1
ATOM 642 N N . ARG A 1 85 ? -1.837 -3.278 -5.403 1.00 93.00 85 ARG A N 1
ATOM 643 C CA . ARG A 1 85 ? -1.693 -4.162 -6.576 1.00 93.00 85 ARG A CA 1
ATOM 644 C C . ARG A 1 85 ? -1.277 -3.386 -7.826 1.00 93.00 85 ARG A C 1
ATOM 646 O O . ARG A 1 85 ? -0.290 -3.755 -8.454 1.00 93.00 85 ARG A O 1
ATOM 653 N N . ASN A 1 86 ? -1.952 -2.276 -8.123 1.00 93.44 86 ASN A N 1
ATOM 654 C CA . ASN A 1 86 ? -1.602 -1.430 -9.267 1.00 93.44 86 ASN A CA 1
ATOM 655 C C . ASN A 1 86 ? -0.176 -0.873 -9.131 1.00 93.44 86 ASN A C 1
ATOM 657 O O . ASN A 1 86 ? 0.597 -0.887 -10.086 1.00 93.44 86 ASN A O 1
ATOM 661 N N . MET A 1 87 ? 0.206 -0.417 -7.931 1.00 92.75 87 MET A N 1
ATOM 662 C CA . MET A 1 87 ? 1.565 0.063 -7.677 1.00 92.75 87 MET A CA 1
ATOM 663 C C . MET A 1 87 ? 2.606 -1.047 -7.882 1.00 92.75 87 MET A C 1
ATOM 665 O O . MET A 1 87 ? 3.634 -0.800 -8.504 1.00 92.75 87 MET A O 1
ATOM 669 N N . ALA A 1 88 ? 2.338 -2.273 -7.426 1.00 89.88 88 ALA A N 1
ATOM 670 C CA . ALA A 1 88 ? 3.224 -3.410 -7.664 1.00 89.88 88 ALA A CA 1
ATOM 671 C C . ALA A 1 88 ? 3.411 -3.682 -9.166 1.00 89.88 88 ALA A C 1
ATOM 673 O O . ALA A 1 88 ? 4.538 -3.878 -9.613 1.00 89.88 88 ALA A O 1
ATOM 674 N N . GLU A 1 89 ? 2.342 -3.636 -9.964 1.00 89.31 89 GLU A N 1
ATOM 675 C CA . GLU A 1 89 ? 2.427 -3.782 -11.424 1.00 89.31 89 GLU A CA 1
ATOM 676 C C . GLU A 1 89 ? 3.273 -2.674 -12.069 1.00 89.31 89 GLU A C 1
ATOM 678 O O . GLU A 1 89 ? 4.154 -2.967 -12.882 1.00 89.31 89 GLU A O 1
ATOM 683 N N . HIS A 1 90 ? 3.073 -1.417 -11.659 1.00 89.69 90 HIS A N 1
ATOM 684 C CA . HIS A 1 90 ? 3.867 -0.283 -12.141 1.00 89.69 90 HIS A CA 1
ATOM 685 C C . HIS A 1 90 ? 5.354 -0.416 -11.797 1.00 89.69 90 HIS A C 1
ATOM 687 O O . HIS A 1 90 ? 6.208 -0.185 -12.655 1.00 89.69 90 HIS A O 1
ATOM 693 N N . LEU A 1 91 ? 5.674 -0.809 -10.563 1.00 88.31 91 LEU A N 1
ATOM 694 C CA . LEU A 1 91 ? 7.052 -0.981 -10.109 1.00 88.31 91 LEU A CA 1
ATOM 695 C C . LEU A 1 91 ? 7.744 -2.135 -10.834 1.00 88.31 91 LEU A C 1
ATOM 697 O O . LEU A 1 91 ? 8.876 -1.974 -11.284 1.00 88.31 91 LEU A O 1
ATOM 701 N N . ARG A 1 92 ? 7.051 -3.263 -11.028 1.00 85.62 92 ARG A N 1
ATOM 702 C CA . ARG A 1 92 ? 7.569 -4.402 -11.802 1.00 85.62 92 ARG A CA 1
ATOM 703 C C . ARG A 1 92 ? 7.904 -3.993 -13.233 1.00 85.62 92 ARG A C 1
ATOM 705 O O . ARG A 1 92 ? 9.030 -4.220 -13.675 1.00 85.62 92 ARG A O 1
ATOM 712 N N . ALA A 1 93 ? 6.980 -3.315 -13.916 1.00 84.38 93 ALA A N 1
ATOM 713 C CA . ALA A 1 93 ? 7.209 -2.805 -15.267 1.00 84.38 93 ALA A CA 1
ATOM 714 C C . ALA A 1 93 ? 8.407 -1.838 -15.335 1.00 84.38 93 ALA A C 1
ATOM 716 O O . ALA A 1 93 ? 9.221 -1.929 -16.253 1.00 84.38 93 ALA A O 1
ATOM 717 N N . ALA A 1 94 ? 8.555 -0.951 -14.344 1.00 82.19 94 ALA A N 1
ATOM 718 C CA . ALA A 1 94 ? 9.690 -0.033 -14.263 1.00 82.19 94 ALA A CA 1
ATOM 719 C C . ALA A 1 94 ? 11.027 -0.763 -14.028 1.00 82.19 94 ALA A C 1
ATOM 721 O O . ALA A 1 94 ? 12.039 -0.396 -14.624 1.00 82.19 94 ALA A O 1
ATOM 722 N N . THR A 1 95 ? 11.041 -1.815 -13.201 1.00 77.38 95 THR A N 1
ATOM 723 C CA . THR A 1 95 ? 12.254 -2.610 -12.949 1.00 77.38 95 THR A CA 1
ATOM 724 C C . THR A 1 95 ? 12.668 -3.474 -14.138 1.00 77.38 95 THR A C 1
ATOM 726 O O . THR A 1 95 ? 13.862 -3.575 -14.418 1.00 77.38 95 THR A O 1
ATOM 729 N N . ASP A 1 96 ? 11.715 -4.058 -14.872 1.00 69.75 96 ASP A N 1
ATOM 730 C CA . ASP A 1 96 ? 12.016 -4.856 -16.067 1.00 69.75 96 ASP A CA 1
ATOM 731 C C . ASP A 1 96 ? 12.578 -3.985 -17.200 1.00 69.75 96 ASP A C 1
ATOM 733 O O . ASP A 1 96 ? 13.504 -4.403 -17.895 1.00 69.75 96 ASP A O 1
ATOM 737 N N . ALA A 1 97 ? 12.099 -2.744 -17.337 1.00 61.62 97 ALA A N 1
ATOM 738 C CA . ALA A 1 97 ? 12.638 -1.777 -18.293 1.00 61.62 97 ALA A CA 1
ATOM 739 C C . ALA A 1 97 ? 14.089 -1.347 -17.987 1.00 61.62 97 ALA A C 1
ATOM 741 O O . ALA A 1 97 ? 14.783 -0.859 -18.877 1.00 61.62 97 ALA A O 1
ATOM 742 N N . HIS A 1 98 ? 14.561 -1.525 -16.748 1.00 55.28 98 HIS A N 1
ATOM 743 C CA . HIS A 1 98 ? 15.911 -1.143 -16.323 1.00 55.28 98 HIS A CA 1
ATOM 744 C C . HIS A 1 98 ? 16.943 -2.282 -16.432 1.00 55.28 98 HIS A C 1
ATOM 746 O O . HIS A 1 98 ? 18.110 -2.087 -16.092 1.00 55.28 98 HIS A O 1
ATOM 752 N N . ARG A 1 99 ? 16.566 -3.476 -16.913 1.00 49.81 99 ARG A N 1
ATOM 753 C CA . ARG A 1 99 ? 17.533 -4.555 -17.168 1.00 49.81 99 ARG A CA 1
ATOM 754 C C . ARG A 1 99 ? 18.218 -4.320 -18.528 1.00 49.81 99 ARG A C 1
ATOM 756 O O . ARG A 1 99 ? 17.533 -4.424 -19.544 1.00 49.81 99 ARG A O 1
ATOM 763 N N . PRO A 1 100 ? 19.533 -4.018 -18.593 1.00 46.03 100 PRO A N 1
ATOM 764 C CA . PRO A 1 100 ? 20.229 -3.952 -19.874 1.00 46.03 100 PRO A CA 1
ATOM 765 C C . PRO A 1 100 ? 20.273 -5.344 -20.525 1.00 46.03 100 PRO A C 1
ATOM 767 O O . PRO A 1 100 ? 20.306 -6.357 -19.820 1.00 46.03 100 PRO A O 1
ATOM 770 N N . ALA A 1 101 ? 20.216 -5.352 -21.861 1.00 49.38 101 ALA A N 1
ATOM 771 C CA . ALA A 1 101 ? 20.249 -6.543 -22.714 1.00 49.38 101 ALA A CA 1
ATOM 772 C C . ALA A 1 101 ? 21.532 -7.371 -22.546 1.00 49.38 101 ALA A C 1
ATOM 774 O O . ALA A 1 101 ? 22.602 -6.764 -22.309 1.00 49.38 101 ALA A O 1
#